Protein AF-A0A536XLL3-F1 (afdb_monomer)

Nearest PDB structures (foldseek):
  7xuy-assembly1_A  TM=8.857E-01  e=8.130E-04  Comamonas testosteroni CNB-1
  6ogm-assembly2_G  TM=9.193E-01  e=2.740E-03  Burkholderia lata
  2fm7-assembly1_A  TM=8.997E-01  e=3.355E-03  Pseudomonas putida
  8t9o-assembly1_A  TM=9.033E-01  e=3.840E-03  Herbaspirillum
  8art-assembly1_A  TM=3.804E-01  e=3.067E+00  Streptomyces scabiei

Mean predicted aligned error: 3.46 Å

Radius of gyration: 14.9 Å; Cα contacts (8 Å, |Δi|>4): 82; chains: 1; bounding box: 36×17×35 Å

Secondary structure (DSSP, 8-state):
--EEEEEE-S---HHHHHHHHHHHHHHHHHHH--S--EEEEEE--GGG-EETTEEGGG-HHHHHHHHHHH-

Sequence (71 aa):
MPVCFIEAPPGIRTEAKKKMVEKITIAIDEAYHIGDTLIFLREYPAENVAMDGKLQSENPKILEALKKISA

Structure (mmCIF, N/CA/C/O backbone):
data_AF-A0A536XLL3-F1
#
_entry.id   AF-A0A536XLL3-F1
#
loop_
_atom_site.group_PDB
_atom_site.id
_atom_site.type_symbol
_atom_site.label_atom_id
_atom_site.label_alt_id
_atom_site.label_comp_id
_atom_site.label_asym_id
_atom_site.label_entity_id
_atom_site.label_seq_id
_atom_site.pdbx_PDB_ins_code
_atom_site.Cartn_x
_atom_site.Cartn_y
_atom_site.Cartn_z
_atom_site.occupancy
_atom_site.B_iso_or_equiv
_atom_site.auth_seq_id
_atom_site.auth_comp_id
_atom_site.auth_asym_id
_atom_site.auth_atom_id
_atom_site.pdbx_PDB_model_num
ATOM 1 N N . MET A 1 1 ? 10.370 2.273 -17.295 1.00 89.50 1 MET A N 1
ATOM 2 C CA . MET A 1 1 ? 9.891 3.006 -16.106 1.00 89.50 1 MET A CA 1
ATOM 3 C C . MET A 1 1 ? 8.556 2.434 -15.629 1.00 89.50 1 MET A C 1
ATOM 5 O O . MET A 1 1 ? 7.511 2.890 -16.093 1.00 89.50 1 MET A O 1
ATOM 9 N N . PRO A 1 2 ? 8.561 1.380 -14.795 1.00 94.94 2 PRO A N 1
ATOM 10 C CA . PRO A 1 2 ? 7.347 0.822 -14.201 1.00 94.94 2 PRO A CA 1
ATOM 11 C C . PRO A 1 2 ? 6.713 1.792 -13.196 1.00 94.94 2 PRO A C 1
ATOM 13 O O . PRO A 1 2 ? 7.408 2.549 -12.516 1.00 94.94 2 PRO A O 1
ATOM 16 N N . VAL A 1 3 ? 5.382 1.742 -13.097 1.00 96.75 3 VAL A N 1
ATOM 17 C CA . VAL A 1 3 ? 4.596 2.552 -12.159 1.00 96.75 3 VAL A CA 1
ATOM 18 C C . VAL A 1 3 ? 3.867 1.636 -11.182 1.00 96.75 3 VAL A C 1
ATOM 20 O O . VAL A 1 3 ? 3.149 0.728 -11.598 1.00 96.75 3 VAL A O 1
ATOM 23 N N . CYS A 1 4 ? 4.034 1.889 -9.887 1.00 97.06 4 CYS A N 1
ATOM 24 C CA . CYS A 1 4 ? 3.360 1.177 -8.807 1.00 97.06 4 CYS A CA 1
ATOM 25 C C . CYS A 1 4 ? 2.425 2.131 -8.057 1.00 97.06 4 CYS A C 1
ATOM 27 O O . CYS A 1 4 ? 2.825 3.233 -7.682 1.00 97.06 4 CYS A O 1
ATOM 29 N N . PHE A 1 5 ? 1.188 1.701 -7.819 1.00 97.94 5 PHE A N 1
ATOM 30 C CA . PHE A 1 5 ? 0.240 2.403 -6.956 1.00 97.94 5 PHE A CA 1
ATOM 31 C C . PHE A 1 5 ? 0.036 1.598 -5.678 1.00 97.94 5 PHE A C 1
ATOM 33 O O . PHE A 1 5 ? -0.198 0.392 -5.733 1.00 97.94 5 PHE A O 1
ATOM 40 N N . ILE A 1 6 ? 0.108 2.275 -4.538 1.00 97.38 6 ILE A N 1
ATOM 41 C CA . ILE A 1 6 ? -0.112 1.695 -3.217 1.00 97.38 6 ILE A CA 1
ATOM 42 C C . ILE A 1 6 ? -1.260 2.456 -2.565 1.00 97.38 6 ILE A C 1
ATOM 44 O O . ILE A 1 6 ? -1.138 3.655 -2.310 1.00 97.38 6 ILE A O 1
ATOM 48 N N . GLU A 1 7 ? -2.342 1.739 -2.276 1.00 95.94 7 GLU A N 1
ATOM 49 C CA . GLU A 1 7 ? -3.461 2.239 -1.479 1.00 95.94 7 GLU A CA 1
ATOM 50 C C . GLU A 1 7 ? -3.290 1.747 -0.045 1.00 95.94 7 GLU A C 1
ATOM 52 O O . GLU A 1 7 ? -3.156 0.543 0.192 1.00 95.94 7 GLU A O 1
ATOM 57 N N . ALA A 1 8 ? -3.273 2.664 0.917 1.00 94.12 8 ALA A N 1
ATOM 58 C CA . ALA A 1 8 ? -2.955 2.340 2.298 1.00 94.12 8 ALA A CA 1
ATOM 59 C C . ALA A 1 8 ? -3.846 3.084 3.307 1.00 94.12 8 ALA A C 1
ATOM 61 O O . ALA A 1 8 ? -4.450 4.107 2.978 1.00 94.12 8 ALA A O 1
ATOM 62 N N . PRO A 1 9 ? -3.940 2.598 4.556 1.00 92.94 9 PRO A N 1
ATOM 63 C CA . PRO A 1 9 ? -4.511 3.379 5.647 1.00 92.94 9 PRO A CA 1
ATOM 64 C C . PRO A 1 9 ? -3.644 4.603 5.995 1.00 92.94 9 PRO A C 1
ATOM 66 O O . PRO A 1 9 ? -2.433 4.589 5.753 1.00 92.94 9 PRO A O 1
ATOM 69 N N . PRO A 1 10 ? -4.231 5.641 6.617 1.00 92.81 10 PRO A N 1
ATOM 70 C CA . PRO A 1 10 ? -3.496 6.823 7.031 1.00 92.81 10 PRO A CA 1
ATOM 71 C C . PRO A 1 10 ? -2.573 6.542 8.216 1.00 92.81 10 PRO A C 1
ATOM 73 O O . PRO A 1 10 ? -2.768 5.601 8.989 1.00 92.81 10 PRO A O 1
ATOM 76 N N . GLY A 1 11 ? -1.600 7.433 8.399 1.00 92.00 11 GLY A N 1
ATOM 77 C CA . GLY A 1 11 ? -0.772 7.477 9.608 1.00 92.00 11 GLY A CA 1
ATOM 78 C C . GLY A 1 11 ? 0.499 6.636 9.533 1.00 92.00 11 GLY A C 1
ATOM 79 O O . GLY A 1 11 ? 1.180 6.477 10.543 1.00 92.00 11 GLY A O 1
ATOM 80 N N .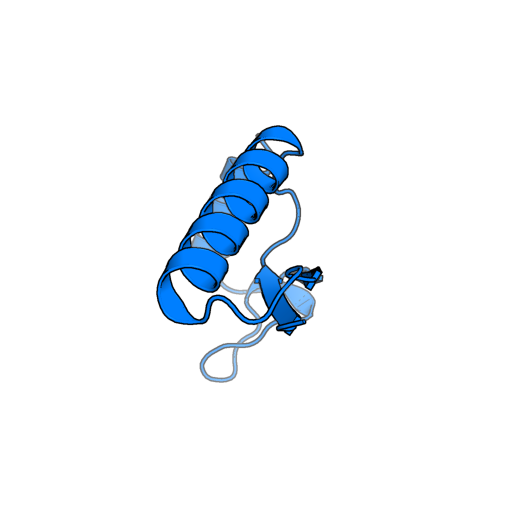 ILE A 1 12 ? 0.860 6.117 8.356 1.00 92.81 12 ILE A N 1
ATOM 81 C CA . ILE A 1 12 ? 2.122 5.394 8.184 1.00 92.81 12 ILE A CA 1
ATOM 82 C C . ILE A 1 12 ? 3.287 6.359 8.437 1.00 92.81 12 ILE A C 1
ATOM 84 O O . ILE A 1 12 ? 3.440 7.381 7.763 1.00 92.81 12 ILE A O 1
ATOM 88 N N . ARG A 1 13 ? 4.151 6.009 9.392 1.00 93.00 13 ARG A N 1
ATOM 8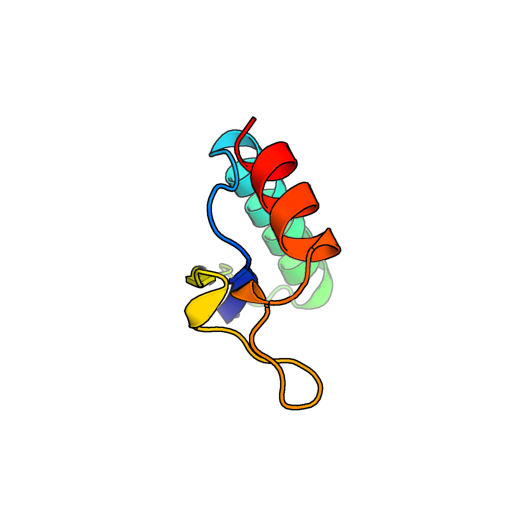9 C CA . ARG A 1 13 ? 5.344 6.798 9.730 1.00 93.00 13 ARG A CA 1
ATOM 90 C C . ARG A 1 13 ? 6.296 6.916 8.535 1.00 93.00 13 ARG A C 1
ATOM 92 O O . ARG A 1 13 ? 6.494 5.951 7.795 1.00 93.00 13 ARG A O 1
ATOM 99 N N . THR A 1 14 ? 6.955 8.065 8.392 1.00 94.19 14 THR A N 1
ATOM 100 C CA . THR A 1 14 ? 7.871 8.355 7.271 1.00 94.19 14 TH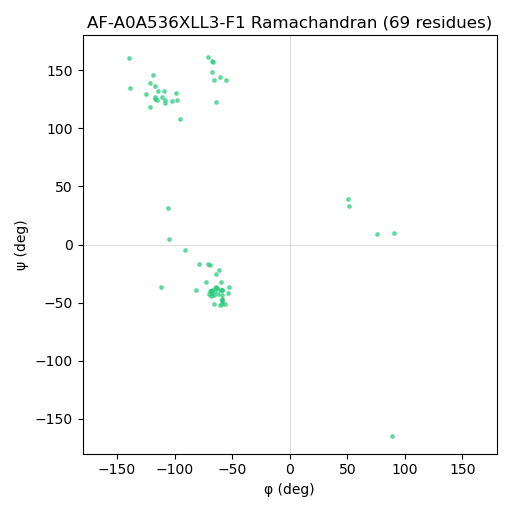R A CA 1
ATOM 101 C C . THR A 1 14 ? 8.959 7.294 7.094 1.00 94.19 14 THR A C 1
ATOM 103 O O . THR A 1 14 ? 9.195 6.849 5.974 1.00 94.19 14 THR A O 1
ATOM 106 N N . GLU A 1 15 ? 9.559 6.803 8.182 1.00 95.06 15 GLU A N 1
ATOM 107 C CA . GLU A 1 15 ? 10.577 5.742 8.109 1.00 95.06 15 GLU A CA 1
ATOM 108 C C . GLU A 1 15 ? 10.024 4.414 7.573 1.00 95.06 15 GLU A C 1
ATOM 110 O O . GLU A 1 15 ? 10.690 3.712 6.811 1.00 95.06 15 GLU A O 1
ATOM 115 N N . ALA A 1 16 ? 8.778 4.076 7.915 1.00 95.00 16 ALA A N 1
ATOM 116 C CA . ALA A 1 16 ? 8.124 2.891 7.371 1.00 95.00 16 ALA A CA 1
ATOM 117 C C . ALA A 1 16 ? 7.826 3.063 5.874 1.00 95.00 16 ALA A C 1
ATOM 119 O O . ALA A 1 16 ? 8.071 2.133 5.105 1.00 95.00 16 ALA A O 1
ATOM 120 N N . LYS A 1 17 ? 7.389 4.259 5.443 1.00 96.00 17 LYS A N 1
ATOM 121 C CA . LYS A 1 17 ? 7.224 4.588 4.016 1.00 96.00 17 LYS A CA 1
ATOM 122 C C . LYS A 1 17 ? 8.539 4.437 3.263 1.00 96.00 17 LYS A C 1
ATOM 124 O O . LYS A 1 17 ? 8.560 3.761 2.243 1.00 96.00 17 LYS A O 1
ATOM 129 N N . LYS A 1 18 ? 9.632 4.998 3.794 1.00 97.75 18 LYS A N 1
ATOM 130 C CA . LYS A 1 18 ? 10.975 4.924 3.200 1.00 97.75 18 LYS A CA 1
ATOM 131 C C . LYS A 1 18 ? 11.418 3.477 2.991 1.00 97.75 18 LYS A C 1
ATOM 133 O O . LYS A 1 18 ? 11.759 3.093 1.877 1.00 97.75 18 LYS A O 1
ATOM 138 N N . LYS A 1 19 ? 11.324 2.656 4.040 1.00 97.69 19 LYS A N 1
ATOM 139 C CA . LYS A 1 19 ? 11.654 1.226 3.972 1.00 97.69 19 LYS A CA 1
ATOM 140 C C . LYS A 1 19 ? 10.777 0.468 2.972 1.00 97.69 19 LYS A C 1
ATOM 142 O O . LYS A 1 19 ? 11.256 -0.439 2.300 1.00 97.69 19 LYS A O 1
ATOM 147 N N . MET A 1 20 ? 9.490 0.801 2.898 1.00 97.06 20 MET A N 1
ATOM 148 C CA . MET A 1 20 ? 8.555 0.177 1.963 1.00 97.06 20 MET A CA 1
ATOM 149 C C . MET A 1 20 ? 8.907 0.512 0.509 1.00 97.06 20 MET A C 1
ATOM 151 O O . MET A 1 20 ? 9.040 -0.408 -0.294 1.00 97.06 20 MET A O 1
ATOM 155 N N . VAL A 1 21 ? 9.087 1.795 0.172 1.00 97.31 21 VAL A N 1
ATOM 156 C CA . VAL A 1 21 ? 9.380 2.206 -1.212 1.00 97.31 21 VAL A CA 1
ATOM 157 C C . VAL A 1 21 ? 10.729 1.674 -1.691 1.00 97.31 21 VAL A C 1
ATOM 159 O O . VAL A 1 21 ? 10.816 1.216 -2.821 1.00 97.31 21 VAL A O 1
ATOM 162 N N . GLU A 1 22 ? 11.748 1.636 -0.826 1.00 98.06 22 GLU A N 1
ATOM 163 C CA . GLU A 1 22 ? 13.056 1.045 -1.141 1.00 98.06 22 GLU A CA 1
ATOM 164 C C . GLU A 1 22 ? 12.922 -0.431 -1.533 1.00 98.06 22 GLU A C 1
ATOM 166 O O . GLU A 1 22 ? 13.375 -0.844 -2.599 1.00 98.06 22 GLU A O 1
ATOM 171 N N . LYS A 1 23 ? 12.229 -1.223 -0.707 1.00 98.38 23 LYS A N 1
ATOM 172 C CA . LYS A 1 23 ? 12.046 -2.657 -0.959 1.00 98.38 23 LYS A CA 1
ATOM 173 C C . LYS A 1 23 ? 11.229 -2.950 -2.213 1.00 98.38 23 LYS A C 1
ATOM 175 O O . LYS A 1 23 ? 11.551 -3.890 -2.930 1.00 98.38 23 LYS A O 1
ATOM 180 N N . ILE A 1 24 ? 10.171 -2.179 -2.461 1.00 97.62 24 ILE A N 1
ATOM 181 C CA . ILE A 1 24 ? 9.325 -2.365 -3.646 1.00 97.62 24 ILE A CA 1
ATOM 182 C C . ILE A 1 24 ? 10.103 -2.012 -4.912 1.00 97.62 24 ILE A C 1
ATOM 184 O O . ILE A 1 24 ? 10.045 -2.767 -5.876 1.00 97.62 24 ILE A O 1
ATOM 188 N N . THR A 1 25 ? 10.867 -0.917 -4.898 1.00 97.44 25 THR A N 1
ATOM 189 C CA . THR A 1 25 ? 11.726 -0.542 -6.027 1.00 97.44 25 THR A CA 1
ATOM 190 C C . THR A 1 25 ? 12.742 -1.635 -6.346 1.00 97.44 25 THR A C 1
ATOM 192 O O . THR A 1 25 ? 12.843 -2.014 -7.507 1.00 97.44 25 THR A O 1
ATOM 195 N N . ILE A 1 26 ? 13.429 -2.189 -5.338 1.00 97.69 26 ILE A N 1
ATOM 196 C CA . ILE A 1 26 ? 14.380 -3.300 -5.535 1.00 97.69 26 ILE A CA 1
ATOM 197 C C . ILE A 1 26 ? 13.679 -4.507 -6.168 1.00 97.69 26 ILE A C 1
ATOM 199 O O . ILE A 1 26 ? 14.148 -5.027 -7.172 1.00 97.69 26 ILE A O 1
ATOM 203 N N . ALA A 1 27 ? 12.522 -4.915 -5.638 1.00 97.88 27 ALA A N 1
ATOM 204 C CA . ALA A 1 27 ? 11.793 -6.071 -6.161 1.00 97.88 27 ALA A CA 1
ATOM 205 C C . ALA A 1 27 ? 11.307 -5.874 -7.610 1.00 97.88 27 ALA A C 1
ATOM 207 O O . ALA A 1 27 ? 11.296 -6.814 -8.403 1.00 97.88 27 ALA A O 1
ATOM 208 N N . ILE A 1 28 ? 10.884 -4.657 -7.963 1.00 97.12 28 ILE A N 1
ATOM 209 C CA . ILE A 1 28 ? 10.451 -4.320 -9.324 1.00 97.12 28 ILE A CA 1
ATOM 210 C C . ILE A 1 28 ? 11.643 -4.305 -10.285 1.00 97.12 28 ILE A C 1
ATOM 212 O O . ILE A 1 28 ? 11.526 -4.820 -11.399 1.00 97.12 28 ILE A O 1
ATOM 216 N N . ASP A 1 29 ? 12.772 -3.732 -9.864 1.00 96.38 29 ASP A N 1
ATOM 217 C CA . ASP A 1 29 ? 14.001 -3.726 -10.653 1.00 96.38 29 ASP A CA 1
ATOM 218 C C . ASP A 1 29 ? 14.472 -5.159 -10.911 1.00 96.38 29 ASP A C 1
ATOM 220 O O . ASP A 1 29 ? 14.561 -5.553 -12.070 1.00 96.38 29 ASP A O 1
ATOM 224 N N . GLU A 1 30 ? 14.599 -5.982 -9.863 1.00 96.75 30 GLU A N 1
ATOM 225 C CA . GLU A 1 30 ? 14.972 -7.401 -9.956 1.00 96.75 30 GLU A CA 1
ATOM 226 C C . GLU A 1 30 ? 14.083 -8.195 -10.928 1.00 96.75 30 GLU A C 1
ATOM 228 O O . GLU A 1 30 ? 14.573 -9.069 -11.641 1.00 96.75 30 GLU A O 1
ATOM 233 N N . ALA A 1 31 ? 12.785 -7.890 -10.994 1.00 97.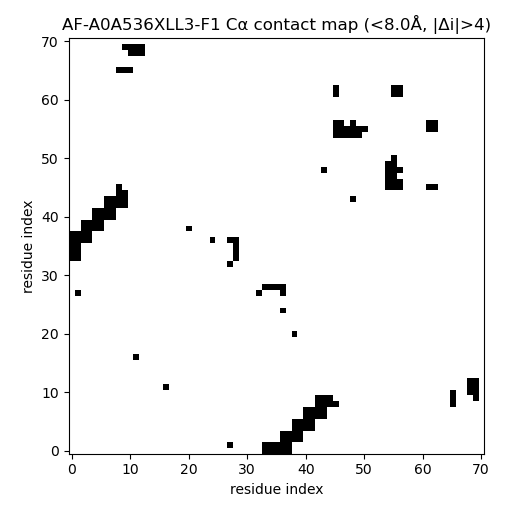12 31 ALA A N 1
ATOM 234 C CA . ALA A 1 31 ? 11.851 -8.600 -11.864 1.00 97.12 31 ALA A CA 1
ATOM 235 C C . ALA A 1 31 ? 11.876 -8.119 -13.324 1.00 97.12 31 ALA A C 1
ATOM 237 O O . ALA A 1 31 ? 11.735 -8.937 -14.235 1.00 97.12 31 ALA A O 1
ATOM 238 N N . TYR A 1 32 ? 12.004 -6.809 -13.561 1.00 93.88 32 TYR A N 1
ATOM 239 C CA . TYR A 1 32 ? 11.816 -6.236 -14.898 1.00 93.88 32 TYR A CA 1
ATOM 240 C C . TYR A 1 32 ? 13.084 -5.678 -15.547 1.00 93.88 32 TYR A C 1
ATOM 242 O O . TYR A 1 32 ? 13.205 -5.783 -16.763 1.00 93.88 32 TYR A O 1
ATOM 250 N N . HIS A 1 33 ? 14.004 -5.064 -14.798 1.00 91.81 33 HIS A N 1
ATOM 251 C CA . HIS A 1 33 ? 15.204 -4.399 -15.338 1.00 91.81 33 HIS A CA 1
ATOM 252 C C . HIS A 1 33 ? 14.899 -3.380 -16.471 1.00 91.81 33 HIS A C 1
ATOM 254 O O . HIS A 1 33 ? 15.683 -3.208 -17.405 1.00 91.81 33 HIS A O 1
ATOM 260 N N . ILE A 1 34 ? 13.746 -2.693 -16.425 1.00 90.38 34 ILE A N 1
ATOM 261 C CA . ILE A 1 34 ? 13.277 -1.766 -17.485 1.00 90.38 34 ILE A CA 1
ATOM 262 C C . ILE A 1 34 ? 13.410 -0.271 -17.110 1.00 90.38 34 ILE A C 1
ATOM 264 O O . ILE A 1 34 ? 12.608 0.572 -17.544 1.00 90.38 34 ILE A O 1
ATOM 268 N N . GLY A 1 35 ? 14.417 0.068 -16.301 1.00 90.12 35 GLY A N 1
ATOM 269 C CA . GLY A 1 35 ? 14.734 1.430 -15.845 1.00 90.12 35 GLY A CA 1
ATOM 270 C C . GLY A 1 35 ? 14.014 1.849 -14.557 1.00 90.12 35 GLY A C 1
ATOM 271 O O . GLY A 1 35 ? 13.443 1.015 -13.861 1.00 90.12 35 GLY A O 1
ATOM 272 N N . ASP A 1 36 ? 14.016 3.154 -14.266 1.00 95.06 36 ASP A N 1
ATOM 273 C CA . ASP A 1 36 ? 13.567 3.714 -12.979 1.00 95.06 36 ASP A CA 1
ATOM 274 C C . ASP A 1 36 ? 12.141 3.316 -12.580 1.00 95.06 36 ASP A C 1
ATOM 276 O O . ASP A 1 36 ? 11.235 3.305 -13.410 1.00 95.06 36 ASP A O 1
ATOM 280 N N . THR A 1 37 ? 11.913 3.062 -11.291 1.00 96.81 37 THR A N 1
ATOM 281 C CA . THR A 1 37 ? 10.581 2.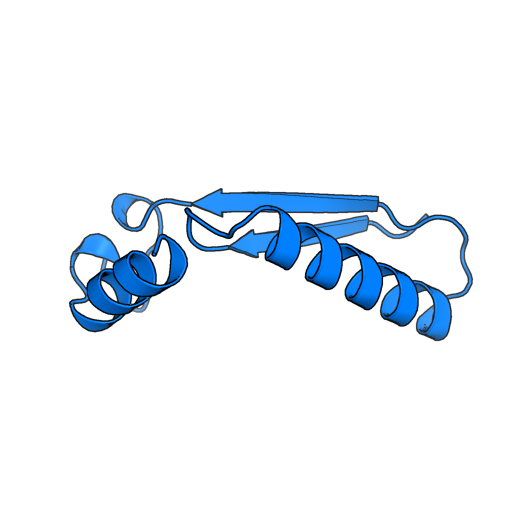753 -10.746 1.00 96.81 37 THR A CA 1
ATOM 282 C C . THR A 1 37 ? 9.943 3.990 -10.122 1.00 96.81 37 THR A C 1
ATOM 284 O O . THR A 1 37 ? 10.545 4.644 -9.272 1.00 96.81 37 THR A O 1
ATOM 287 N N . LEU A 1 38 ? 8.691 4.275 -10.490 1.00 97.62 38 LEU A N 1
ATOM 288 C CA . LEU A 1 38 ? 7.892 5.351 -9.903 1.00 97.62 38 LEU A CA 1
ATOM 289 C C . LEU A 1 38 ? 6.781 4.774 -9.016 1.00 97.62 38 LEU A C 1
ATOM 291 O O . LEU A 1 38 ? 5.965 3.979 -9.480 1.00 97.62 38 LEU A O 1
ATOM 295 N N . ILE A 1 39 ? 6.723 5.188 -7.747 1.00 97.94 39 ILE A N 1
ATOM 296 C CA . ILE A 1 39 ? 5.726 4.709 -6.778 1.00 97.94 39 ILE A CA 1
ATOM 297 C C . ILE A 1 39 ? 4.835 5.866 -6.323 1.00 97.94 39 ILE A C 1
ATOM 299 O O . ILE A 1 39 ? 5.322 6.863 -5.791 1.00 97.94 39 ILE A O 1
ATOM 303 N N . PHE A 1 40 ? 3.523 5.702 -6.471 1.00 98.06 40 PHE A N 1
ATOM 304 C CA . PHE A 1 40 ? 2.509 6.578 -5.894 1.00 98.06 40 PHE A CA 1
ATOM 305 C C . PHE A 1 40 ? 1.906 5.916 -4.657 1.00 98.06 40 PHE A C 1
ATOM 307 O O . PHE A 1 40 ? 1.359 4.818 -4.742 1.00 98.06 40 PHE A O 1
ATOM 314 N N . LEU A 1 41 ? 1.972 6.599 -3.516 1.00 97.31 41 LEU A N 1
ATOM 315 C CA . LEU A 1 41 ? 1.333 6.174 -2.272 1.00 97.31 41 LEU A CA 1
ATOM 316 C C . LEU A 1 41 ? 0.140 7.083 -1.981 1.00 97.31 41 LEU A C 1
ATOM 318 O O . LEU A 1 41 ? 0.318 8.295 -1.840 1.00 97.31 41 LEU A O 1
ATOM 322 N N . ARG A 1 42 ? -1.055 6.505 -1.857 1.00 97.12 42 ARG A N 1
ATOM 323 C CA . ARG A 1 42 ? -2.264 7.211 -1.426 1.00 97.12 42 ARG A CA 1
ATOM 324 C C . ARG A 1 42 ? -2.763 6.620 -0.119 1.00 97.12 42 ARG A C 1
ATOM 326 O O . ARG A 1 42 ? -2.801 5.405 0.065 1.00 97.12 42 ARG A O 1
ATOM 333 N N . GLU A 1 43 ? -3.147 7.508 0.785 1.00 95.62 43 GLU A N 1
ATOM 334 C CA . GLU A 1 43 ? -3.704 7.139 2.078 1.00 95.62 43 GLU A CA 1
ATOM 335 C C . GLU A 1 43 ? -5.184 7.504 2.124 1.00 95.62 43 GLU A C 1
ATOM 337 O O . GLU A 1 43 ? -5.547 8.650 1.855 1.00 95.62 43 GLU A O 1
ATOM 342 N N . TYR A 1 44 ? -6.030 6.535 2.473 1.00 96.44 44 TYR A N 1
ATOM 343 C CA . TYR A 1 44 ? -7.475 6.727 2.566 1.00 96.44 44 TYR A CA 1
ATOM 344 C C . TYR A 1 44 ? -7.961 6.549 3.997 1.00 96.44 44 TYR A C 1
ATOM 346 O O . TYR A 1 44 ? -7.746 5.481 4.578 1.00 96.44 44 TYR A O 1
ATOM 354 N N . PRO A 1 45 ? -8.650 7.549 4.567 1.00 94.75 45 PRO A N 1
ATOM 355 C CA . PRO A 1 45 ? -9.213 7.421 5.899 1.00 94.75 45 PRO A CA 1
ATOM 356 C C . PRO A 1 45 ? -10.351 6.385 5.902 1.00 94.75 45 PRO A C 1
ATOM 358 O O . PRO A 1 45 ? -10.917 6.052 4.857 1.00 94.75 45 PRO A O 1
ATOM 361 N N . ALA A 1 46 ? -10.657 5.827 7.074 1.00 94.69 46 ALA A N 1
ATOM 362 C CA . ALA A 1 46 ? -11.506 4.638 7.201 1.00 94.69 46 ALA A CA 1
ATOM 363 C C . ALA A 1 46 ? -12.955 4.861 6.731 1.00 94.69 46 ALA A C 1
ATOM 365 O O . ALA A 1 46 ? -13.628 3.920 6.315 1.00 94.69 46 ALA A O 1
ATOM 366 N N . GLU A 1 47 ? -13.425 6.105 6.777 1.00 96.06 47 GLU A N 1
ATOM 367 C CA . GLU A 1 47 ? -14.715 6.562 6.260 1.00 96.06 47 GLU A CA 1
ATOM 368 C C . GLU A 1 47 ? -14.810 6.538 4.727 1.00 96.06 47 GLU A C 1
ATOM 370 O O . GLU A 1 47 ? -15.913 6.535 4.192 1.00 96.06 47 GLU A O 1
ATOM 375 N N . ASN A 1 48 ? -13.676 6.465 4.023 1.00 96.75 48 ASN A N 1
ATOM 376 C CA . ASN A 1 48 ? -13.611 6.448 2.559 1.00 96.75 48 ASN A CA 1
ATOM 377 C C . ASN A 1 48 ? -13.310 5.054 1.990 1.00 96.75 48 ASN A C 1
ATOM 379 O O . ASN A 1 48 ? -13.120 4.910 0.783 1.00 96.75 48 ASN A O 1
ATOM 383 N N . VAL A 1 49 ? -13.246 4.026 2.840 1.00 95.25 49 VAL A N 1
ATOM 384 C CA . VAL A 1 49 ? -12.942 2.651 2.436 1.00 95.25 49 VAL A CA 1
ATOM 385 C C . VAL A 1 49 ? -14.051 1.731 2.920 1.00 95.25 49 VAL A C 1
ATOM 387 O O . VAL A 1 49 ? -14.398 1.730 4.100 1.00 95.25 49 VAL A O 1
ATOM 390 N N . ALA A 1 50 ? -14.584 0.913 2.015 1.00 95.81 50 ALA A N 1
ATOM 391 C CA . ALA A 1 50 ? -15.594 -0.089 2.325 1.00 95.81 50 ALA A CA 1
ATOM 392 C C . ALA A 1 50 ? -15.086 -1.499 2.008 1.00 95.81 50 ALA A C 1
ATOM 394 O O . ALA A 1 50 ? -14.360 -1.704 1.038 1.00 95.81 50 ALA A O 1
ATOM 395 N N . MET A 1 51 ? -15.509 -2.475 2.807 1.00 93.00 51 MET A N 1
ATOM 396 C CA . MET A 1 51 ? -15.318 -3.903 2.542 1.00 93.00 51 MET A CA 1
ATOM 397 C C . MET A 1 51 ? -16.606 -4.626 2.926 1.00 93.00 51 MET A C 1
ATOM 399 O O . MET A 1 51 ? -17.196 -4.317 3.962 1.00 93.00 51 MET A O 1
ATOM 403 N N . ASP A 1 52 ? -17.072 -5.534 2.068 1.00 94.50 52 ASP A N 1
ATOM 404 C CA . ASP A 1 52 ? -18.321 -6.289 2.251 1.00 94.50 52 ASP A CA 1
ATOM 405 C C . ASP A 1 52 ? -19.542 -5.403 2.568 1.00 94.50 52 ASP A C 1
ATOM 407 O O . ASP A 1 52 ? -20.384 -5.722 3.407 1.00 94.50 52 ASP A O 1
ATOM 411 N N . GLY A 1 53 ? -19.618 -4.243 1.907 1.00 94.94 53 GLY A N 1
ATOM 412 C CA . GLY A 1 53 ? -20.725 -3.294 2.052 1.00 94.94 53 GLY A CA 1
ATOM 413 C C . GLY A 1 53 ? -20.709 -2.462 3.338 1.00 94.94 53 GLY A C 1
ATOM 414 O O . GLY A 1 53 ? -21.683 -1.761 3.597 1.00 94.94 53 GLY A O 1
ATOM 415 N N . LYS A 1 54 ? -19.633 -2.512 4.134 1.00 95.31 54 LYS A N 1
ATOM 416 C CA . LYS A 1 54 ? -19.486 -1.724 5.367 1.00 95.31 54 LYS A CA 1
ATOM 417 C C . LYS A 1 54 ? -18.268 -0.821 5.320 1.00 95.31 54 LYS A C 1
ATOM 419 O O . LYS A 1 54 ? -17.192 -1.242 4.877 1.00 95.31 54 LYS A O 1
ATOM 424 N N . LEU A 1 55 ? -18.429 0.404 5.814 1.00 96.44 55 LEU A N 1
ATOM 425 C CA . LEU A 1 55 ? -17.310 1.326 5.958 1.00 96.44 55 LEU A CA 1
ATOM 426 C C . LEU A 1 55 ? -16.334 0.790 7.002 1.00 96.44 55 LEU A C 1
ATOM 428 O O . LEU A 1 55 ? -16.727 0.247 8.036 1.00 96.44 55 LEU A O 1
ATOM 432 N N . GLN A 1 56 ? -15.039 0.952 6.753 1.00 95.38 56 GLN A N 1
ATOM 433 C CA . GLN A 1 56 ? -14.026 0.500 7.702 1.00 95.38 56 GLN A CA 1
ATOM 434 C C . GLN A 1 56 ? -13.988 1.363 8.967 1.00 95.38 56 GLN A C 1
ATOM 436 O O . GLN A 1 56 ? -13.497 0.901 9.996 1.00 95.38 56 GLN A O 1
ATOM 441 N N . SER A 1 57 ? -14.580 2.560 8.937 1.00 94.44 57 SER A N 1
ATOM 442 C CA . SER A 1 57 ? -14.857 3.363 10.133 1.00 94.44 57 SER A CA 1
ATOM 443 C C . SER A 1 57 ? -15.810 2.673 11.118 1.00 94.44 57 SER A C 1
ATOM 445 O O . SER A 1 57 ? -15.772 2.978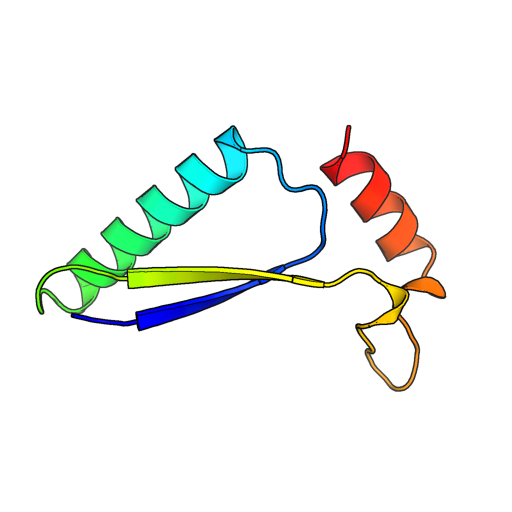 12.306 1.00 94.44 57 SER A O 1
ATOM 447 N N . GLU A 1 58 ? -16.618 1.711 10.667 1.00 93.81 58 GLU A N 1
ATOM 448 C CA . GLU A 1 58 ? -17.527 0.924 11.512 1.00 93.81 58 GLU A CA 1
ATOM 449 C C . GLU A 1 58 ? -16.875 -0.365 12.034 1.00 93.81 58 GLU A C 1
ATOM 451 O O . GLU A 1 58 ? -17.481 -1.094 12.819 1.00 93.81 58 GLU A O 1
ATOM 456 N N . ASN A 1 59 ? -15.645 -0.675 11.605 1.00 92.94 59 ASN A N 1
ATOM 457 C CA . ASN A 1 59 ? -14.938 -1.899 11.963 1.00 92.94 59 ASN A CA 1
ATOM 458 C C . ASN A 1 59 ? -13.995 -1.659 13.159 1.00 92.94 59 ASN A C 1
ATOM 460 O O . ASN A 1 59 ? -12.917 -1.079 12.984 1.00 92.94 59 ASN A O 1
ATOM 464 N N . PRO A 1 60 ? -14.311 -2.167 14.370 1.00 91.50 60 PRO A N 1
ATOM 465 C CA . PRO A 1 60 ? -13.509 -1.897 15.564 1.00 91.50 60 PRO A CA 1
ATOM 466 C C . PRO A 1 60 ? -12.056 -2.368 15.441 1.00 91.50 60 PRO A C 1
ATOM 468 O O . PRO A 1 60 ? -11.153 -1.727 15.975 1.00 91.50 60 PRO A O 1
ATOM 471 N N . LYS A 1 61 ? -11.815 -3.459 14.698 1.00 90.50 61 LYS A N 1
ATOM 472 C CA . LYS A 1 61 ? -10.465 -3.996 14.480 1.00 90.50 61 LYS A CA 1
ATOM 473 C C . LYS A 1 61 ? -9.611 -3.055 13.635 1.00 90.50 61 LYS A C 1
ATOM 475 O O . LYS A 1 61 ? -8.428 -2.890 13.922 1.00 90.50 61 LYS A O 1
ATOM 480 N N . ILE A 1 62 ? -10.201 -2.425 12.617 1.00 90.81 62 ILE A N 1
ATOM 481 C CA . ILE A 1 62 ? -9.488 -1.444 11.792 1.00 90.81 62 ILE A CA 1
ATOM 482 C C . ILE A 1 62 ? -9.188 -0.194 12.603 1.00 90.81 62 ILE A C 1
ATOM 484 O O . ILE A 1 62 ? -8.054 0.269 12.589 1.00 90.81 62 ILE A O 1
ATOM 488 N N . LEU A 1 63 ? -10.150 0.310 13.377 1.00 88.75 63 LEU A N 1
ATOM 489 C CA . LEU A 1 63 ? -9.916 1.466 14.245 1.00 88.75 63 LEU A CA 1
ATOM 490 C C . LEU A 1 63 ? -8.787 1.216 15.257 1.00 88.75 63 LEU A C 1
ATOM 492 O O . LEU A 1 63 ? -7.973 2.103 15.509 1.00 88.75 63 LEU A O 1
ATOM 496 N N . GLU A 1 64 ? -8.707 0.011 15.825 1.00 91.12 64 GLU A N 1
ATOM 497 C CA . GLU A 1 64 ? -7.605 -0.374 16.711 1.00 91.12 64 GLU A CA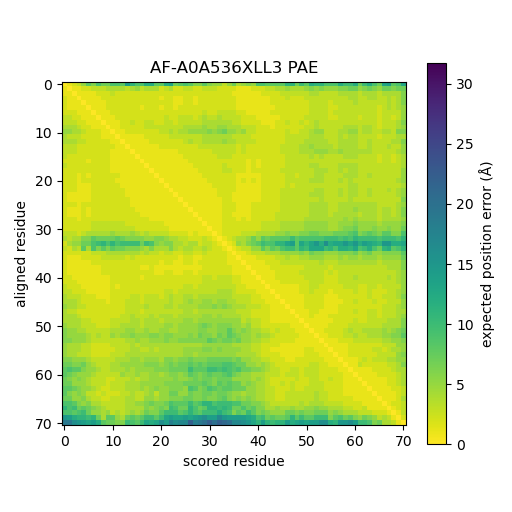 1
ATOM 498 C C . GLU A 1 64 ? -6.263 -0.435 15.965 1.00 91.12 64 GLU A C 1
ATOM 500 O O . GLU A 1 64 ? -5.255 0.075 16.460 1.00 91.12 64 GLU A O 1
ATOM 505 N N . ALA A 1 65 ? -6.238 -1.018 14.764 1.00 88.44 65 ALA A N 1
ATOM 506 C CA . ALA A 1 65 ? -5.037 -1.080 13.937 1.00 88.44 65 ALA A CA 1
ATOM 507 C C . ALA A 1 65 ? -4.540 0.319 13.541 1.00 88.44 65 ALA A C 1
ATOM 509 O O . ALA A 1 65 ? -3.347 0.592 13.655 1.00 88.44 65 ALA A O 1
ATOM 510 N N . LEU A 1 66 ? -5.444 1.227 13.162 1.00 88.25 66 LEU A N 1
ATOM 511 C CA . LEU A 1 66 ? -5.114 2.612 12.816 1.00 88.25 66 LEU A CA 1
ATOM 512 C C . LEU A 1 66 ? -4.442 3.344 13.978 1.00 88.25 66 LEU A C 1
ATOM 514 O O . LEU A 1 66 ? -3.410 3.978 13.776 1.00 88.25 66 LEU A O 1
ATOM 518 N N . LYS A 1 67 ? -4.948 3.174 15.208 1.00 86.75 67 LYS A N 1
ATOM 519 C CA . LYS A 1 67 ? -4.320 3.746 16.412 1.00 86.75 67 LYS A CA 1
ATOM 520 C C . LYS A 1 67 ? -2.883 3.260 16.605 1.00 86.75 67 LYS A C 1
ATOM 522 O O . LYS A 1 67 ? -2.026 4.049 16.988 1.00 86.75 67 LYS A O 1
ATOM 527 N N . LYS A 1 68 ? -2.609 1.979 16.332 1.00 85.94 68 LYS A N 1
ATOM 528 C CA . LYS A 1 68 ? -1.261 1.388 16.441 1.00 85.94 68 LYS A CA 1
ATOM 529 C C . LYS A 1 68 ? -0.319 1.846 15.329 1.00 85.94 68 LYS A C 1
ATOM 531 O O . LYS A 1 68 ? 0.881 1.925 15.559 1.00 85.94 68 LYS A O 1
ATOM 536 N N . ILE A 1 69 ? -0.846 2.111 14.134 1.00 82.25 69 ILE A N 1
ATOM 537 C CA . ILE A 1 69 ? -0.068 2.610 12.992 1.00 82.25 69 ILE A CA 1
ATOM 538 C C . ILE A 1 69 ? 0.395 4.048 13.254 1.00 82.25 69 ILE A C 1
ATOM 540 O O . ILE A 1 69 ? 1.542 4.375 12.955 1.00 82.25 69 ILE A O 1
ATOM 544 N 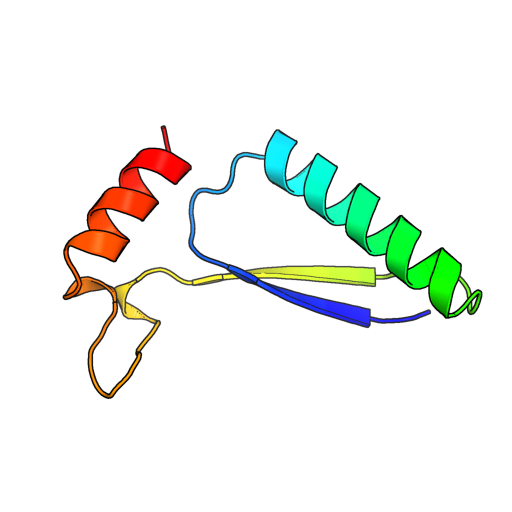N . SER A 1 70 ? -0.479 4.869 13.846 1.00 71.38 70 SER A N 1
ATOM 545 C CA . SER A 1 70 ? -0.190 6.263 14.200 1.00 71.38 70 SER A CA 1
ATOM 546 C C . SER A 1 70 ? 0.632 6.453 15.482 1.00 71.38 70 SER A C 1
ATOM 548 O O . SER A 1 70 ? 1.125 7.557 15.704 1.00 71.38 70 SER A O 1
ATOM 550 N N . ALA A 1 71 ? 0.731 5.427 16.334 1.00 61.81 71 ALA A N 1
ATOM 551 C CA . ALA A 1 71 ? 1.536 5.443 17.562 1.00 61.81 71 ALA A CA 1
ATOM 552 C C . ALA A 1 71 ? 3.029 5.229 17.268 1.00 61.81 71 ALA A C 1
ATOM 554 O O . ALA A 1 71 ? 3.858 5.768 18.029 1.00 61.81 71 ALA A O 1
#

pLDDT: mean 93.68, std 5.72, range [61.81, 98.38]

Solvent-accessible surface area (backbone atoms only — not comparable to full-atom values): 4236 Å² total; per-residue (Å²): 88,54,77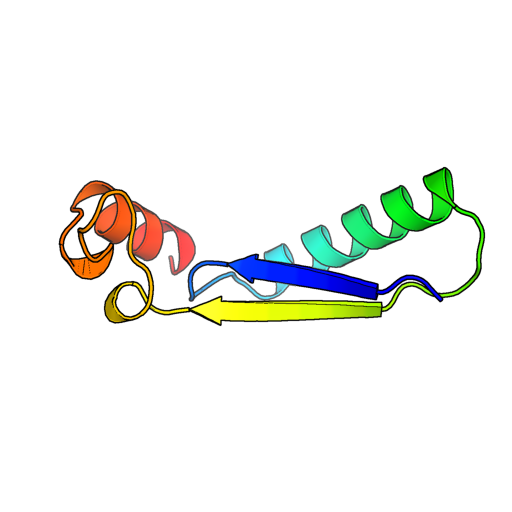,46,80,43,84,42,68,52,52,71,48,68,70,58,50,53,55,50,54,53,53,52,44,52,55,50,39,77,73,64,70,57,64,63,71,46,77,48,81,47,65,48,54,44,79,79,37,71,59,97,93,37,46,37,66,77,34,68,69,52,55,53,50,43,54,61,49,58,101

Foldseek 3Di:
DAEEEAEEAPQADPVNVVVVVVVVQVVVCVVPVPDGYHYHYDHDYQQRDDDPRDGSVPPVVSVVVNVVNND